Protein AF-A0A5C9CXM3-F1 (afdb_monomer)

Radius of gyration: 15.87 Å; Cα contacts (8 Å, |Δi|>4): 150; chains: 1; bounding box: 35×32×39 Å

pLDDT: mean 96.87, std 2.37, range [85.0, 98.62]

Nearest PDB structures (foldseek):
  2e54-assembly1_A-2  TM=9.171E-01  e=3.825E-07  Thermotoga maritima MSB8
  3nx3-assembly1_B  TM=9.286E-01  e=5.932E-07  Campylobacter jejuni subsp. jejuni NCTC 11168 = ATCC 700819
  2jjf-assembly1_A-2  TM=8.862E-01  e=8.248E-06  Mycobacterium tuberculosis
  2jjh-assembly1_A-2  TM=8.851E-01  e=1.643E-05  Mycobacterium tuberculosis
  1ohv-assembly1_A  TM=8.915E-01  e=2.713E-05  Sus scrofa

Mean predicted aligned error: 2.7 Å

Solvent-accessible surface a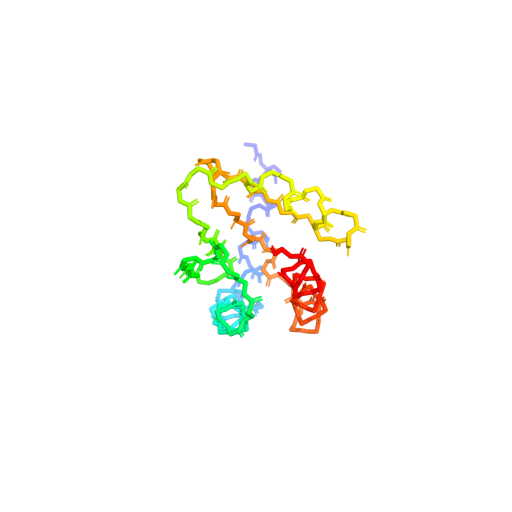rea (backbone atoms only — not comparable to full-atom values): 6127 Å² total; per-residue (Å²): 108,73,67,60,52,56,53,50,52,56,54,50,51,51,41,62,78,70,38,30,67,61,48,19,41,54,55,21,48,54,50,46,55,54,61,60,69,49,71,37,89,57,58,73,47,60,51,70,59,37,40,47,32,35,44,32,39,39,88,91,38,68,29,55,65,53,33,54,51,30,43,77,61,73,40,89,53,45,57,46,94,55,20,25,38,40,45,67,68,65,63,80,64,48,72,65,60,51,49,54,51,49,52,43,51,44,59,50,37,66,74,103

Foldseek 3Di:
DVVVVVVVVVVVVCCVVVVLQVLQQVLVVVLQVLVVPQDAVQWDHWDDGRQWIKTFGHPPAACVVLQVQLVVLVHHWDDDPRGMIIGRDDSPDDSVNSVSSSVSSSVSRVVD

Structure (mmCIF, N/CA/C/O backbone):
data_AF-A0A5C9CXM3-F1
#
_entry.id   AF-A0A5C9CXM3-F1
#
loop_
_atom_site.group_PDB
_atom_site.id
_atom_site.type_symbol
_atom_site.label_atom_id
_atom_site.label_alt_id
_atom_site.label_comp_id
_atom_site.label_asym_id
_atom_site.label_entity_id
_atom_site.label_seq_id
_atom_site.pdbx_PDB_ins_code
_atom_site.Cartn_x
_atom_site.Cartn_y
_atom_site.Cartn_z
_atom_site.occupancy
_atom_site.B_iso_or_equiv
_atom_site.auth_seq_id
_atom_site.auth_comp_id
_atom_site.auth_asym_id
_atom_site.auth_atom_id
_atom_site.pdbx_PDB_model_num
ATOM 1 N N . ASN A 1 1 ? -11.800 21.748 18.732 1.00 93.75 1 ASN A N 1
ATOM 2 C CA . ASN A 1 1 ? -13.059 21.343 18.070 1.00 93.75 1 ASN A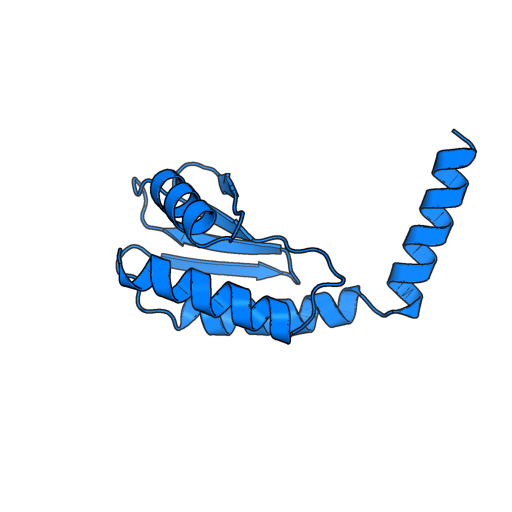 CA 1
ATOM 3 C C . ASN A 1 1 ? -13.563 20.098 18.800 1.00 93.75 1 ASN A C 1
ATOM 5 O O . ASN A 1 1 ? -12.883 19.085 18.699 1.00 93.75 1 ASN A O 1
ATOM 9 N N . PRO A 1 2 ? -14.664 20.172 19.574 1.00 97.00 2 PRO A N 1
ATOM 10 C CA . PRO A 1 2 ? -15.116 19.066 20.429 1.00 97.00 2 PRO A CA 1
ATOM 11 C C . PRO A 1 2 ? -15.508 17.802 19.647 1.00 97.00 2 PRO A C 1
ATOM 13 O O . PRO A 1 2 ? -15.214 16.702 20.103 1.00 97.00 2 PRO A O 1
ATOM 16 N N . LEU A 1 3 ? -16.075 17.943 18.444 1.00 98.31 3 LEU A N 1
ATOM 17 C CA . LEU A 1 3 ? -16.372 16.806 17.567 1.00 98.31 3 LEU A CA 1
ATOM 18 C C . LEU A 1 3 ? -15.087 16.091 17.126 1.00 98.31 3 LEU A C 1
ATOM 20 O O . LEU A 1 3 ? -15.003 14.870 17.202 1.00 98.31 3 LEU A O 1
ATOM 24 N N . ALA A 1 4 ? -14.066 16.850 16.716 1.00 98.31 4 ALA A N 1
ATOM 25 C CA . ALA A 1 4 ? -12.780 16.275 16.316 1.00 98.31 4 ALA A CA 1
ATOM 26 C C . ALA A 1 4 ? -12.097 15.52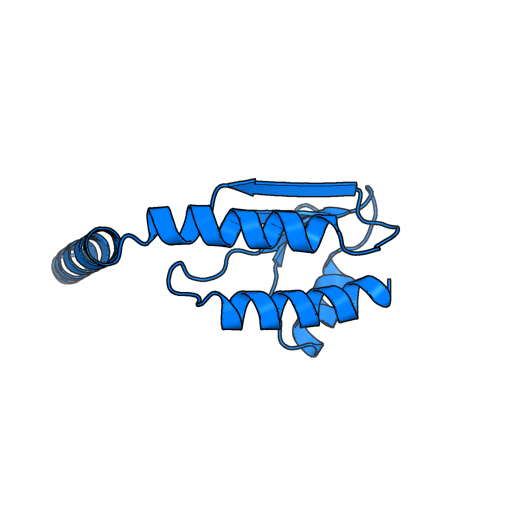2 17.470 1.00 98.31 4 ALA A C 1
ATOM 28 O O . ALA A 1 4 ? -11.484 14.486 17.236 1.00 98.31 4 ALA A O 1
ATOM 29 N N . CYS A 1 5 ? -12.235 16.011 18.708 1.00 98.38 5 CYS A N 1
ATOM 30 C CA . CYS A 1 5 ? -11.722 15.308 19.882 1.00 98.38 5 CYS A CA 1
ATOM 31 C C . CYS A 1 5 ? -12.422 13.957 20.081 1.00 98.38 5 CYS A C 1
ATOM 33 O O . CYS A 1 5 ? -11.739 12.955 20.257 1.00 98.38 5 CYS A O 1
ATOM 35 N N . ALA A 1 6 ? -13.757 13.914 20.002 1.00 98.38 6 ALA A N 1
ATOM 36 C CA . ALA A 1 6 ? -14.516 12.672 20.168 1.00 98.38 6 ALA A CA 1
ATOM 37 C C . ALA A 1 6 ? -14.180 11.636 19.078 1.00 98.38 6 ALA A C 1
ATOM 39 O O . ALA A 1 6 ? -13.953 10.469 19.382 1.00 98.38 6 ALA A O 1
ATOM 40 N N . VAL A 1 7 ? -14.067 12.075 17.818 1.00 98.44 7 VAL A N 1
ATOM 41 C CA . VAL A 1 7 ? -13.647 11.215 16.697 1.00 98.44 7 VAL A CA 1
ATOM 42 C C . VAL A 1 7 ? -12.213 10.713 16.881 1.00 98.44 7 VAL A C 1
ATOM 44 O O . VAL A 1 7 ? -11.927 9.555 16.592 1.00 98.44 7 VAL A O 1
ATOM 47 N N . GLY A 1 8 ? -11.309 11.568 17.366 1.00 98.38 8 GLY A N 1
ATOM 48 C CA . GLY A 1 8 ? -9.918 11.199 17.617 1.00 98.38 8 GLY A CA 1
ATOM 49 C C . GLY A 1 8 ? -9.776 10.107 18.677 1.00 98.38 8 GLY A C 1
ATOM 50 O O . GLY A 1 8 ? -9.003 9.178 18.470 1.00 98.38 8 GLY A O 1
ATOM 51 N N . VAL A 1 9 ? -10.547 10.189 19.767 1.00 98.38 9 VAL A N 1
ATOM 52 C CA . VAL A 1 9 ? -10.577 9.147 20.808 1.00 98.38 9 VAL A CA 1
ATOM 53 C C . VAL A 1 9 ? -11.048 7.819 20.220 1.00 98.38 9 VAL A C 1
ATOM 55 O O . VAL A 1 9 ? -10.309 6.843 20.295 1.00 98.38 9 VAL A O 1
ATOM 58 N N . ALA A 1 10 ? -12.191 7.809 19.527 1.00 98.19 10 ALA A N 1
ATOM 59 C CA . ALA A 1 10 ? -12.720 6.592 18.909 1.00 98.19 10 ALA A CA 1
ATOM 60 C C . ALA A 1 10 ? -11.747 5.971 17.885 1.00 98.19 10 ALA A C 1
ATOM 62 O O . ALA A 1 10 ? -11.609 4.755 17.798 1.00 98.19 10 ALA A O 1
ATOM 63 N N . ALA A 1 11 ? -11.031 6.795 17.112 1.00 98.06 11 ALA A N 1
ATOM 64 C CA . ALA A 1 11 ? -10.033 6.301 16.165 1.00 98.06 11 ALA A CA 1
ATOM 65 C C . ALA A 1 11 ? -8.829 5.638 16.858 1.00 98.06 11 ALA A C 1
ATOM 67 O O . ALA A 1 11 ? -8.285 4.670 16.329 1.00 98.06 11 ALA A O 1
ATOM 68 N N . ILE A 1 12 ? -8.404 6.148 18.020 1.00 98.31 12 ILE A N 1
ATOM 69 C CA . ILE A 1 12 ? -7.320 5.550 18.813 1.00 98.31 12 ILE A CA 1
ATOM 70 C C . ILE A 1 12 ? -7.777 4.231 19.441 1.00 98.31 12 ILE A C 1
ATOM 72 O O . ILE A 1 12 ? -7.038 3.255 19.355 1.00 98.31 12 ILE A O 1
ATOM 76 N N . GLU A 1 13 ? -8.996 4.173 19.982 1.00 98.44 13 GLU A N 1
ATOM 77 C CA . GLU A 1 13 ? -9.578 2.939 20.534 1.00 98.44 13 GLU A CA 1
ATOM 78 C C . GLU A 1 13 ? -9.577 1.813 19.488 1.00 98.44 13 GLU A C 1
ATOM 80 O O . GLU A 1 13 ? -9.061 0.729 19.750 1.00 98.44 13 GLU A O 1
ATOM 85 N N . VAL A 1 14 ? -10.015 2.096 18.254 1.00 98.19 14 VAL A N 1
ATOM 86 C CA . VAL A 1 14 ? -9.971 1.122 17.146 1.00 98.19 14 VAL A CA 1
ATOM 87 C C . VAL A 1 14 ? -8.541 0.664 16.829 1.00 98.19 14 VAL A C 1
ATOM 89 O O . VAL A 1 14 ? -8.311 -0.521 16.587 1.00 98.19 14 VAL A O 1
ATOM 92 N N . LEU A 1 15 ? -7.557 1.576 16.829 1.00 98.06 15 LEU A N 1
ATOM 93 C CA . LEU A 1 15 ? -6.153 1.216 16.581 1.00 98.06 15 LEU A CA 1
ATOM 94 C C . LEU A 1 15 ? -5.628 0.214 17.622 1.00 98.06 15 LEU A C 1
ATOM 96 O O . LEU A 1 15 ? -4.909 -0.717 17.244 1.00 98.06 15 LEU A O 1
ATOM 100 N N . GLU A 1 16 ? -5.975 0.414 18.896 1.00 98.19 16 GLU A N 1
ATOM 101 C CA . GLU A 1 16 ? -5.541 -0.424 20.019 1.00 98.19 16 GLU A CA 1
ATOM 102 C C . GLU A 1 16 ? -6.288 -1.764 20.069 1.00 98.19 16 GLU A C 1
ATOM 104 O O . GLU A 1 16 ? -5.650 -2.820 20.132 1.00 98.19 16 GLU A O 1
ATOM 109 N N . GLU A 1 17 ? -7.622 -1.746 19.995 1.00 98.25 17 GLU A N 1
ATOM 110 C CA . GLU A 1 17 ? -8.472 -2.939 20.097 1.00 98.25 17 GLU A CA 1
ATOM 111 C C . GLU A 1 17 ? -8.229 -3.922 18.945 1.00 98.25 17 GLU A C 1
ATOM 113 O O . GLU A 1 17 ? -8.084 -5.129 19.167 1.00 98.25 17 GLU A O 1
ATOM 118 N N . GLU A 1 18 ? -8.107 -3.412 17.715 1.00 97.94 18 GLU A N 1
ATOM 119 C CA . GLU A 1 18 ? -7.847 -4.232 16.527 1.00 97.94 18 GLU A CA 1
ATOM 120 C C . GLU A 1 18 ? -6.350 -4.517 16.294 1.00 97.94 18 GLU A C 1
ATOM 122 O O . GLU A 1 18 ? -5.996 -5.226 15.346 1.00 97.94 18 GLU A O 1
ATOM 127 N N . LYS A 1 19 ? -5.453 -4.000 17.149 1.00 97.94 19 LYS A N 1
ATOM 128 C CA . LYS A 1 19 ? -3.989 -4.199 17.071 1.00 97.94 19 LYS A CA 1
ATOM 129 C C . LYS A 1 19 ? -3.416 -3.856 15.691 1.00 97.94 19 LYS A C 1
ATOM 131 O O . LYS A 1 19 ? -2.635 -4.612 15.091 1.00 97.94 19 LYS A O 1
ATOM 136 N N . LEU A 1 20 ? -3.835 -2.711 15.152 1.00 98.25 20 LEU A N 1
ATOM 137 C CA . LEU A 1 20 ? -3.537 -2.316 13.772 1.00 98.25 20 LEU A CA 1
ATOM 138 C C . LEU A 1 20 ? -2.046 -2.028 13.537 1.00 98.25 20 LEU A C 1
ATOM 140 O O . LEU A 1 20 ? -1.553 -2.174 12.417 1.00 98.25 20 LEU A O 1
ATOM 144 N N . ASP A 1 21 ? -1.299 -1.689 14.585 1.00 97.19 21 ASP A N 1
ATOM 145 C CA . ASP A 1 21 ? 0.157 -1.548 14.569 1.00 97.19 21 ASP A CA 1
ATOM 146 C C . ASP A 1 21 ? 0.868 -2.891 14.305 1.00 97.19 21 ASP A C 1
ATOM 148 O O . ASP A 1 21 ? 1.740 -2.982 13.432 1.00 97.19 21 ASP A O 1
ATOM 152 N N . GLN A 1 22 ? 0.451 -3.956 14.995 1.00 98.06 22 GLN A N 1
ATOM 153 C CA . GLN A 1 22 ? 0.997 -5.307 14.838 1.00 98.06 22 GLN A CA 1
ATOM 154 C C . GLN A 1 22 ? 0.664 -5.861 13.452 1.00 98.06 22 GLN A C 1
ATOM 156 O O . GLN A 1 22 ? 1.542 -6.390 12.757 1.00 98.06 22 GLN A O 1
ATOM 161 N N . LYS A 1 23 ? -0.585 -5.666 13.009 1.00 98.12 23 LYS A N 1
ATOM 162 C CA . LYS A 1 23 ? -1.028 -6.011 11.654 1.00 98.12 23 LYS A CA 1
ATOM 163 C C . LYS A 1 23 ? -0.186 -5.291 10.603 1.00 98.12 23 LYS A C 1
ATOM 165 O O . LYS A 1 23 ? 0.330 -5.933 9.686 1.00 98.12 23 LYS A O 1
ATOM 170 N N . ALA A 1 24 ? 0.040 -3.988 10.765 1.00 98.44 24 ALA A N 1
ATOM 171 C CA . ALA A 1 24 ? 0.853 -3.213 9.837 1.00 98.44 24 ALA A CA 1
ATOM 172 C C . ALA A 1 24 ? 2.315 -3.683 9.787 1.00 98.44 24 ALA A C 1
ATOM 174 O O . ALA A 1 24 ? 2.928 -3.692 8.715 1.00 98.44 24 ALA A O 1
ATOM 175 N N . MET A 1 25 ? 2.886 -4.098 10.921 1.00 98.25 25 MET A N 1
ATOM 176 C CA . MET A 1 25 ? 4.232 -4.673 10.971 1.00 98.25 25 MET A CA 1
ATOM 177 C C . MET A 1 25 ? 4.327 -5.999 10.210 1.00 98.25 25 MET A C 1
ATOM 179 O O . MET A 1 25 ? 5.248 -6.160 9.403 1.00 98.25 25 MET A O 1
ATOM 183 N N . SER A 1 26 ? 3.366 -6.903 10.418 1.00 98.31 26 SER A N 1
ATOM 184 C CA . SER A 1 26 ? 3.298 -8.199 9.730 1.00 98.31 26 SER A CA 1
ATOM 185 C C . SER A 1 26 ? 3.112 -8.033 8.217 1.00 98.31 26 SER A C 1
ATOM 187 O O . SER A 1 26 ? 3.961 -8.443 7.423 1.00 98.31 26 SER A O 1
ATOM 189 N N . LEU A 1 27 ? 2.059 -7.324 7.806 1.00 98.62 27 LEU A N 1
ATOM 190 C CA . LEU A 1 27 ? 1.722 -7.111 6.396 1.00 98.62 27 LEU A CA 1
ATOM 191 C C . LEU A 1 27 ? 2.785 -6.291 5.658 1.00 98.62 27 LEU A C 1
ATOM 193 O O . LEU A 1 27 ? 3.111 -6.554 4.502 1.00 98.62 27 LEU A O 1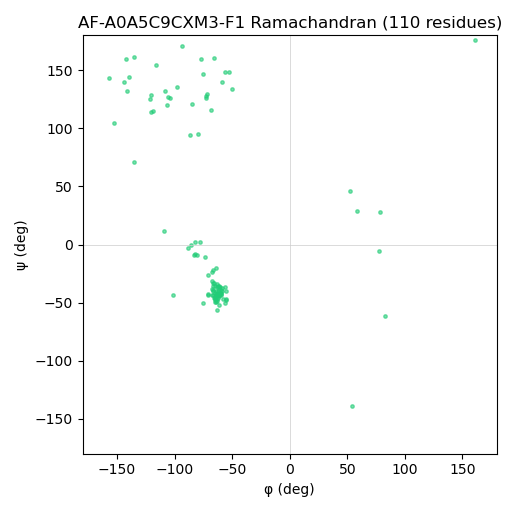
ATOM 197 N N . GLY A 1 28 ? 3.396 -5.327 6.344 1.00 98.50 28 GLY A N 1
ATOM 198 C CA . GLY A 1 28 ? 4.522 -4.572 5.819 1.00 98.50 28 GLY A CA 1
ATOM 199 C C . GLY A 1 28 ? 5.724 -5.441 5.458 1.00 98.50 28 GLY A C 1
ATOM 200 O O . GLY A 1 28 ? 6.385 -5.191 4.450 1.00 98.50 28 GLY A O 1
ATOM 201 N N . LYS A 1 29 ? 6.018 -6.460 6.274 1.00 98.50 29 LYS A N 1
ATOM 202 C CA . LYS A 1 29 ? 7.085 -7.425 5.990 1.00 98.50 29 LYS A CA 1
ATOM 203 C C . LYS A 1 29 ? 6.758 -8.236 4.733 1.00 98.50 29 LYS A C 1
ATOM 205 O O . LYS A 1 29 ? 7.592 -8.266 3.834 1.00 98.50 29 LYS A O 1
ATOM 210 N N . ILE A 1 30 ? 5.532 -8.759 4.629 1.00 98.50 30 ILE A N 1
ATOM 211 C CA . ILE A 1 30 ? 5.052 -9.493 3.444 1.00 98.50 30 ILE A CA 1
ATOM 212 C C . ILE A 1 30 ? 5.201 -8.644 2.177 1.00 98.50 30 ILE A C 1
ATOM 214 O O . ILE A 1 30 ? 5.754 -9.112 1.184 1.00 98.50 30 ILE A O 1
ATOM 218 N N . PHE A 1 31 ? 4.764 -7.379 2.217 1.00 98.62 31 PHE A N 1
ATOM 219 C CA . PHE A 1 31 ? 4.904 -6.466 1.081 1.00 98.62 31 PHE A CA 1
ATOM 220 C C . PHE A 1 31 ? 6.361 -6.334 0.637 1.00 98.62 31 PHE A C 1
ATOM 222 O O . PHE A 1 31 ? 6.661 -6.468 -0.547 1.00 98.62 31 PHE A O 1
ATOM 229 N N . ARG A 1 32 ? 7.275 -6.061 1.579 1.00 98.31 32 ARG A N 1
ATOM 230 C CA . ARG A 1 32 ? 8.688 -5.831 1.249 1.00 98.31 32 ARG A CA 1
ATOM 231 C C . ARG A 1 32 ? 9.370 -7.090 0.733 1.00 98.31 32 ARG A C 1
ATOM 233 O O . ARG A 1 32 ? 10.163 -6.980 -0.196 1.00 98.31 32 ARG A O 1
ATOM 240 N N . GLU A 1 33 ? 9.060 -8.255 1.292 1.00 98.12 33 GLU A N 1
ATOM 241 C CA . GLU A 1 33 ? 9.592 -9.539 0.823 1.00 98.12 33 GLU A CA 1
ATOM 242 C C . GLU A 1 33 ? 9.118 -9.846 -0.599 1.00 98.12 33 GLU A C 1
ATOM 244 O O . GLU A 1 33 ? 9.941 -10.096 -1.479 1.00 98.12 33 GLU A O 1
ATOM 249 N N . ALA A 1 34 ? 7.812 -9.729 -0.854 1.00 97.62 34 ALA A N 1
ATOM 250 C CA . ALA A 1 34 ? 7.242 -9.971 -2.173 1.00 97.62 34 ALA A CA 1
ATOM 251 C C . ALA A 1 34 ? 7.763 -8.976 -3.220 1.00 97.62 34 ALA A C 1
ATOM 253 O O . ALA A 1 34 ? 8.218 -9.390 -4.280 1.00 97.62 34 ALA A O 1
ATOM 254 N N . ALA A 1 35 ? 7.750 -7.673 -2.919 1.00 97.12 35 ALA A N 1
ATOM 255 C CA . ALA A 1 35 ? 8.205 -6.643 -3.852 1.00 97.12 35 ALA A CA 1
ATOM 256 C C . ALA A 1 35 ? 9.710 -6.736 -4.152 1.00 97.12 35 ALA A C 1
ATOM 258 O O . ALA A 1 35 ? 10.121 -6.451 -5.272 1.00 97.12 35 ALA A O 1
ATOM 259 N N . SER A 1 36 ? 10.533 -7.156 -3.182 1.00 96.44 36 SER A N 1
ATOM 260 C CA . SER A 1 36 ? 11.977 -7.353 -3.404 1.00 96.44 36 SER A CA 1
ATOM 261 C C . SER A 1 36 ? 12.281 -8.562 -4.289 1.00 96.44 36 SER A C 1
ATOM 263 O O . SER A 1 36 ? 13.323 -8.590 -4.934 1.00 96.44 36 SER A O 1
ATOM 265 N N . ALA A 1 37 ? 11.393 -9.559 -4.311 1.00 95.75 37 ALA A N 1
ATOM 266 C CA . ALA A 1 37 ? 11.538 -10.757 -5.132 1.00 95.75 37 ALA A CA 1
ATOM 267 C C . ALA A 1 37 ? 11.060 -10.565 -6.585 1.00 95.75 37 ALA A C 1
ATOM 269 O O . ALA A 1 37 ? 11.278 -11.446 -7.416 1.00 95.75 37 ALA A O 1
ATOM 270 N N . MET A 1 38 ? 10.406 -9.441 -6.908 1.00 93.81 38 MET A N 1
ATOM 271 C CA . MET A 1 38 ? 9.906 -9.173 -8.259 1.00 93.81 38 MET A CA 1
ATOM 272 C C . MET A 1 38 ? 11.064 -8.844 -9.214 1.00 93.81 38 MET A C 1
ATOM 274 O O . MET A 1 38 ? 11.847 -7.931 -8.932 1.00 93.81 38 MET A O 1
ATOM 278 N N . PRO A 1 39 ? 11.172 -9.521 -10.371 1.00 88.06 39 PRO A N 1
ATOM 279 C CA . PRO A 1 39 ? 12.154 -9.161 -11.379 1.00 88.06 39 PRO A CA 1
ATOM 280 C C . PRO A 1 39 ? 11.774 -7.810 -11.993 1.00 88.06 39 PRO A C 1
ATOM 282 O O . PRO A 1 39 ? 10.731 -7.668 -12.624 1.00 88.06 39 PRO A O 1
ATOM 285 N N . CYS A 1 40 ? 12.621 -6.804 -11.786 1.00 91.81 40 CYS A N 1
ATOM 286 C CA . CYS A 1 40 ? 12.442 -5.463 -12.332 1.00 91.81 40 CYS A CA 1
ATOM 287 C C . CYS A 1 40 ? 13.820 -4.816 -12.502 1.00 91.81 40 CYS A C 1
ATOM 289 O O . CYS A 1 40 ? 14.464 -4.422 -11.530 1.00 91.81 40 CYS A O 1
ATOM 291 N N . ARG A 1 41 ? 14.312 -4.725 -13.743 1.00 91.12 41 ARG A N 1
ATOM 292 C CA . ARG A 1 41 ? 15.677 -4.248 -14.039 1.00 91.12 41 ARG A CA 1
ATOM 293 C C . ARG A 1 41 ? 16.006 -2.844 -13.489 1.00 91.12 41 ARG A C 1
ATOM 295 O O . ARG A 1 41 ? 17.169 -2.627 -13.123 1.00 91.12 41 ARG A O 1
ATOM 302 N N . PRO A 1 42 ? 15.078 -1.866 -13.465 1.00 94.00 42 PRO A N 1
ATOM 303 C CA . PRO A 1 42 ? 15.355 -0.558 -12.879 1.00 94.00 42 PRO A CA 1
ATOM 304 C C . PRO A 1 42 ? 15.199 -0.511 -11.351 1.00 94.00 42 PRO A C 1
ATOM 306 O O . PRO A 1 42 ? 15.559 0.510 -10.773 1.00 94.00 42 PRO A O 1
ATOM 309 N N . LEU A 1 43 ? 14.687 -1.554 -10.688 1.00 95.56 43 LEU A N 1
ATOM 310 C CA . LEU A 1 43 ? 14.517 -1.585 -9.232 1.00 95.56 43 LEU A CA 1
ATOM 311 C C . LEU A 1 43 ? 15.878 -1.744 -8.539 1.00 95.56 43 LEU A C 1
ATOM 313 O O . LEU A 1 43 ? 16.630 -2.673 -8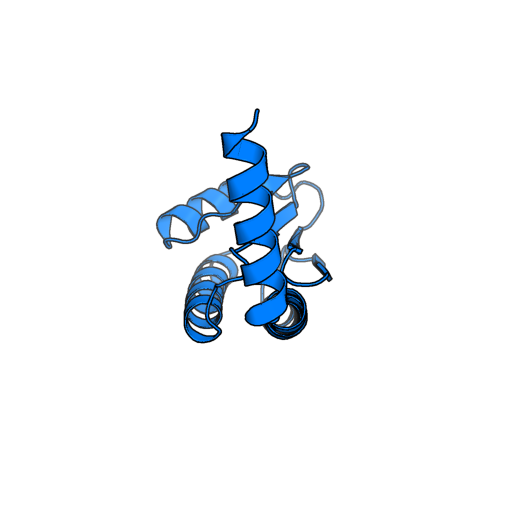.819 1.00 95.56 43 LEU A O 1
ATOM 317 N N . CYS A 1 44 ? 16.186 -0.839 -7.612 1.00 96.06 44 CYS A N 1
ATOM 318 C CA . CYS A 1 44 ? 17.417 -0.865 -6.820 1.00 96.06 44 CYS A CA 1
ATOM 319 C C . CYS A 1 44 ? 17.189 -1.414 -5.413 1.00 96.06 44 CYS A C 1
ATOM 321 O O . CYS A 1 44 ? 18.014 -2.158 -4.890 1.00 96.06 44 CYS A O 1
ATOM 323 N N . GLN A 1 45 ? 16.101 -0.993 -4.765 1.00 96.38 45 GLN A N 1
ATOM 324 C CA . GLN A 1 45 ? 15.861 -1.303 -3.360 1.00 96.38 45 GLN A CA 1
ATOM 325 C C . GLN A 1 45 ? 14.374 -1.223 -3.024 1.00 96.38 45 GLN A C 1
ATOM 327 O O . GLN A 1 45 ? 13.676 -0.307 -3.457 1.00 96.38 45 GLN A O 1
ATOM 332 N N . VAL A 1 46 ? 13.914 -2.117 -2.151 1.00 98.12 46 VAL A N 1
ATOM 333 C CA . VAL A 1 46 ? 12.651 -1.958 -1.425 1.00 98.12 46 VAL A CA 1
ATOM 334 C C . VAL A 1 46 ? 12.960 -1.656 0.038 1.00 98.12 46 VAL A C 1
ATOM 336 O O . VAL A 1 46 ? 13.793 -2.313 0.661 1.00 98.12 46 VAL A O 1
ATOM 339 N N . ARG A 1 47 ? 12.312 -0.636 0.603 1.00 97.81 47 ARG A N 1
ATOM 340 C CA . ARG A 1 47 ? 12.518 -0.207 1.996 1.00 97.81 47 ARG A CA 1
ATOM 341 C C . ARG A 1 47 ? 11.213 0.233 2.642 1.00 97.81 47 ARG A C 1
ATOM 343 O O . ARG A 1 47 ? 10.262 0.584 1.953 1.00 97.81 47 ARG A O 1
ATOM 350 N N . GLY A 1 48 ? 11.166 0.249 3.968 1.00 97.50 48 GLY A N 1
ATOM 351 C CA . GLY A 1 48 ? 9.979 0.690 4.697 1.00 97.50 48 GLY A CA 1
ATOM 352 C C . GLY A 1 48 ? 9.947 0.214 6.141 1.00 97.50 48 GLY A C 1
ATOM 353 O O . GLY A 1 48 ? 10.811 -0.547 6.574 1.00 97.50 48 GLY 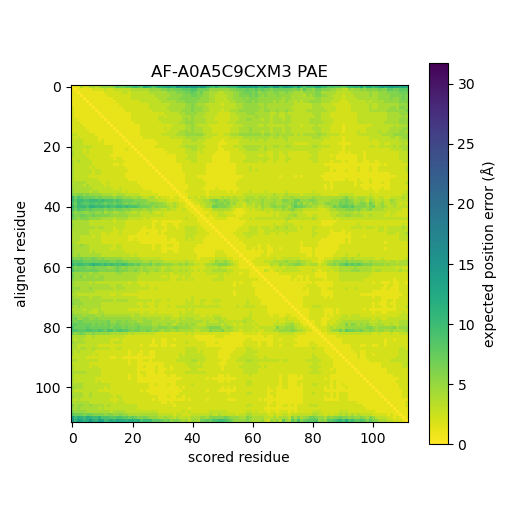A O 1
ATOM 354 N N . LYS A 1 49 ? 8.923 0.657 6.871 1.00 97.75 49 LYS A N 1
ATOM 355 C CA . LYS A 1 49 ? 8.605 0.209 8.232 1.00 97.75 49 LYS A CA 1
ATOM 356 C C . LYS A 1 49 ? 7.088 0.114 8.368 1.00 97.75 49 LYS A C 1
ATOM 358 O O . LYS A 1 49 ? 6.378 1.036 7.974 1.00 97.75 49 LYS A O 1
ATOM 363 N N . GLY A 1 50 ? 6.593 -1.003 8.903 1.00 98.12 50 GLY A N 1
ATOM 364 C CA . GLY A 1 50 ? 5.159 -1.301 8.871 1.00 98.12 50 GLY A CA 1
ATOM 365 C C . GLY A 1 50 ? 4.615 -1.245 7.440 1.00 98.12 50 GLY A C 1
ATOM 366 O O . GLY A 1 50 ? 5.306 -1.660 6.505 1.00 98.12 50 GLY A O 1
ATOM 367 N N . LEU A 1 51 ? 3.424 -0.675 7.263 1.00 98.31 51 LEU A N 1
ATOM 368 C 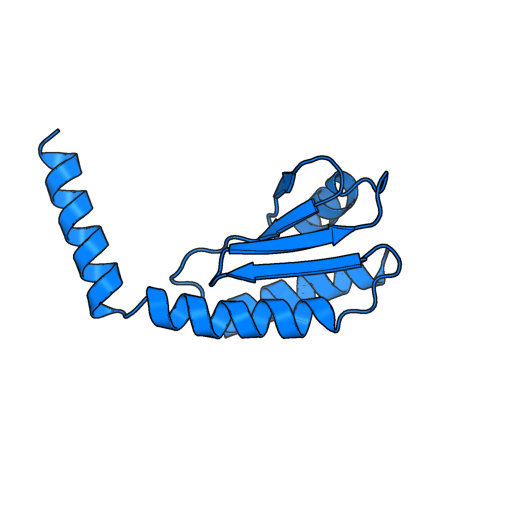CA . LEU A 1 51 ? 2.798 -0.473 5.952 1.00 98.31 51 LEU A CA 1
ATOM 369 C C . LEU A 1 51 ? 3.285 0.776 5.201 1.00 98.31 51 LEU A C 1
ATOM 371 O O . LEU A 1 51 ? 2.828 1.018 4.090 1.00 98.31 51 LEU A O 1
ATOM 375 N N . LEU A 1 52 ? 4.237 1.542 5.741 1.00 98.12 52 LEU A N 1
ATOM 376 C CA . LEU A 1 52 ? 4.876 2.629 5.002 1.00 98.12 52 LEU A CA 1
ATOM 377 C C . LEU A 1 52 ? 6.060 2.077 4.201 1.00 98.12 52 LEU A C 1
ATOM 379 O O . LEU A 1 52 ? 7.175 1.951 4.717 1.00 98.12 52 LEU A O 1
ATOM 383 N N . ASN A 1 53 ? 5.804 1.742 2.939 1.00 98.44 53 ASN A N 1
ATOM 384 C CA . ASN A 1 53 ? 6.757 1.083 2.053 1.00 98.44 53 ASN A CA 1
ATOM 385 C C . ASN A 1 53 ? 7.137 1.959 0.861 1.00 98.44 53 ASN A C 1
ATOM 387 O O . ASN A 1 53 ? 6.382 2.831 0.430 1.00 98.44 53 ASN A O 1
ATOM 391 N N . ALA A 1 54 ? 8.321 1.713 0.313 1.00 98.19 54 ALA A N 1
ATOM 392 C CA . ALA A 1 54 ? 8.809 2.376 -0.879 1.00 98.19 54 ALA A CA 1
ATOM 393 C C . ALA A 1 54 ? 9.630 1.428 -1.756 1.00 98.19 54 ALA A C 1
ATOM 395 O O . ALA A 1 54 ? 10.462 0.670 -1.253 1.00 98.19 54 ALA A O 1
ATOM 396 N N . VAL A 1 55 ? 9.424 1.540 -3.065 1.00 98.00 55 VAL A N 1
ATOM 397 C CA . VAL A 1 55 ? 10.270 0.947 -4.103 1.00 98.00 55 VAL A CA 1
ATOM 398 C C . VAL A 1 55 ? 11.119 2.065 -4.699 1.00 98.00 55 VAL A C 1
ATOM 400 O O . VAL A 1 55 ? 10.594 3.105 -5.097 1.00 98.00 55 VAL A O 1
ATOM 403 N N . VAL A 1 56 ? 12.432 1.868 -4.709 1.00 97.81 56 VAL A N 1
ATOM 404 C CA . VAL A 1 56 ? 13.427 2.814 -5.216 1.00 97.81 56 VAL A CA 1
ATOM 405 C C . VAL A 1 56 ? 13.955 2.277 -6.535 1.00 97.81 56 VAL A C 1
ATOM 407 O O . VAL A 1 56 ? 14.523 1.185 -6.576 1.00 97.81 56 VAL A O 1
ATOM 410 N N . PHE A 1 57 ? 13.785 3.054 -7.597 1.00 97.06 57 PHE A N 1
ATOM 411 C CA . PHE A 1 57 ? 14.347 2.770 -8.909 1.00 97.06 57 PHE A CA 1
ATOM 412 C C . PHE A 1 57 ? 15.699 3.471 -9.091 1.00 97.06 57 PHE A C 1
ATOM 414 O O . PHE A 1 57 ? 16.103 4.300 -8.271 1.00 97.06 57 PHE A O 1
ATOM 421 N N . LYS A 1 58 ? 16.409 3.150 -10.173 1.00 96.31 58 LYS A N 1
ATOM 422 C CA . LYS A 1 58 ? 17.653 3.831 -10.563 1.00 96.31 58 LYS A CA 1
ATOM 423 C C . LYS A 1 58 ? 17.462 5.343 -10.642 1.00 96.31 58 LYS A C 1
ATOM 425 O O . LYS A 1 58 ? 16.384 5.837 -10.961 1.00 96.31 58 LYS A O 1
ATOM 430 N N . GLU A 1 59 ? 18.519 6.083 -10.337 1.00 93.81 59 GLU A N 1
ATOM 431 C CA . GLU A 1 59 ? 18.515 7.534 -10.499 1.00 93.81 59 GLU A CA 1
ATOM 432 C C . GLU A 1 59 ? 18.226 7.907 -11.963 1.00 93.81 59 GLU A C 1
ATOM 434 O O . GLU A 1 59 ? 18.667 7.221 -12.886 1.00 93.81 59 GLU A O 1
ATOM 439 N N . GLY A 1 60 ? 17.415 8.946 -12.171 1.00 91.00 60 GLY A N 1
ATOM 440 C CA . GLY A 1 60 ? 16.938 9.349 -13.499 1.00 91.00 60 GLY A CA 1
ATOM 441 C C . GLY A 1 60 ? 15.806 8.490 -14.080 1.00 91.00 60 GLY A C 1
ATOM 442 O O . GLY A 1 60 ? 15.263 8.849 -15.120 1.00 91.00 60 GLY A O 1
ATOM 443 N N . PHE A 1 61 ? 15.409 7.391 -13.426 1.00 95.44 61 PHE A N 1
ATOM 444 C CA . PHE A 1 61 ? 14.238 6.618 -13.839 1.00 95.44 61 PHE A CA 1
ATOM 445 C C . PHE A 1 61 ? 12.944 7.381 -13.529 1.00 95.44 61 PHE A C 1
ATOM 447 O O . PHE A 1 61 ? 12.732 7.819 -12.394 1.00 95.44 61 PHE A O 1
ATOM 454 N N . ASP A 1 62 ? 12.062 7.504 -14.522 1.00 94.38 62 ASP A N 1
ATOM 455 C CA . ASP A 1 62 ? 10.765 8.152 -14.345 1.00 94.38 62 ASP A CA 1
ATOM 456 C C . ASP A 1 62 ? 9.754 7.203 -13.688 1.00 94.38 62 ASP A C 1
ATOM 458 O O . ASP A 1 62 ? 9.070 6.413 -14.342 1.00 94.38 62 ASP A O 1
ATOM 462 N N . ALA A 1 63 ? 9.629 7.300 -12.364 1.00 96.38 63 ALA A N 1
ATOM 463 C CA . ALA A 1 63 ? 8.654 6.504 -11.632 1.00 96.38 63 ALA A CA 1
ATOM 464 C C . ALA A 1 63 ? 7.206 6.993 -11.827 1.00 96.38 63 ALA A C 1
ATOM 466 O O . ALA A 1 63 ? 6.276 6.286 -11.432 1.00 96.38 63 ALA A O 1
ATOM 467 N N . TYR A 1 64 ? 6.976 8.170 -12.426 1.00 96.38 64 TYR A N 1
ATOM 468 C CA . TYR A 1 64 ? 5.619 8.642 -12.705 1.00 96.38 64 TYR A CA 1
ATOM 469 C C . TYR A 1 64 ? 4.929 7.781 -13.762 1.00 96.38 64 TYR A C 1
ATOM 471 O O . TYR A 1 64 ? 3.785 7.378 -13.549 1.00 96.38 64 TYR A O 1
ATOM 479 N N . ALA A 1 65 ? 5.628 7.427 -14.845 1.00 95.44 65 ALA A N 1
ATOM 480 C CA . ALA A 1 65 ? 5.108 6.515 -15.864 1.00 95.44 65 ALA A CA 1
ATOM 481 C C . ALA A 1 65 ? 4.663 5.171 -15.257 1.00 95.44 65 ALA A C 1
ATOM 483 O O . ALA A 1 65 ? 3.588 4.660 -15.576 1.00 95.44 65 ALA A O 1
ATOM 484 N N . VAL A 1 66 ? 5.431 4.646 -14.297 1.00 96.62 66 VAL A N 1
ATOM 485 C CA . VAL A 1 66 ? 5.061 3.435 -13.552 1.00 96.62 66 VAL A CA 1
ATOM 486 C C . VAL A 1 66 ? 3.810 3.656 -12.700 1.00 96.62 66 VAL A C 1
ATOM 488 O O . VAL A 1 66 ? 2.931 2.801 -12.691 1.00 96.62 66 VAL A O 1
ATOM 491 N N . CYS A 1 67 ? 3.671 4.797 -12.016 1.00 97.38 67 CYS A N 1
ATOM 492 C CA . CYS A 1 67 ? 2.446 5.130 -11.278 1.00 97.38 67 CYS A CA 1
ATOM 493 C C . CYS A 1 67 ? 1.209 5.217 -12.186 1.00 97.38 67 CYS A C 1
ATOM 495 O O . CYS A 1 67 ? 0.127 4.808 -11.768 1.00 97.38 67 CYS A O 1
ATOM 497 N N . VAL A 1 68 ? 1.349 5.724 -13.416 1.00 97.69 68 VAL A N 1
ATOM 498 C CA . VAL A 1 68 ? 0.251 5.751 -14.397 1.00 97.69 68 VAL A CA 1
ATOM 499 C C . VAL A 1 68 ? -0.145 4.327 -14.796 1.00 97.69 68 VAL A C 1
ATOM 501 O O . VAL A 1 68 ? -1.328 3.996 -14.728 1.00 97.69 68 VAL A O 1
ATOM 504 N N . ALA A 1 69 ? 0.829 3.462 -15.095 1.00 97.38 69 ALA A N 1
ATOM 505 C CA . ALA A 1 69 ? 0.573 2.052 -15.397 1.00 97.38 69 ALA A CA 1
ATOM 506 C C . ALA A 1 69 ? -0.050 1.296 -14.206 1.00 97.38 69 ALA A C 1
ATOM 508 O O . ALA A 1 69 ? -0.985 0.518 -14.381 1.00 97.38 69 ALA A O 1
ATOM 509 N N . LEU A 1 70 ? 0.409 1.564 -12.978 1.00 98.06 70 LEU A N 1
ATOM 510 C CA . LEU A 1 70 ? -0.194 1.027 -11.754 1.00 98.06 70 LEU A CA 1
ATOM 511 C C . LEU A 1 70 ? -1.648 1.485 -11.602 1.00 98.06 70 LEU A C 1
ATOM 513 O O . LEU A 1 70 ? -2.508 0.659 -11.301 1.00 98.06 70 LEU A O 1
ATOM 517 N N . LYS A 1 71 ? -1.944 2.766 -11.860 1.00 98.00 71 LYS A N 1
ATOM 518 C CA . LYS A 1 71 ? -3.309 3.310 -11.829 1.00 98.00 71 LYS A CA 1
ATOM 519 C C . LYS A 1 71 ? -4.210 2.581 -12.832 1.00 98.00 71 LYS A C 1
ATOM 521 O O . LYS A 1 71 ? -5.320 2.212 -12.461 1.00 98.00 71 LYS A O 1
ATOM 526 N N . ASP A 1 72 ? -3.732 2.321 -14.049 1.00 97.88 72 ASP A N 1
ATOM 527 C CA . ASP A 1 72 ? -4.485 1.565 -15.065 1.00 97.88 72 ASP A CA 1
ATOM 528 C C . ASP A 1 72 ? -4.665 0.081 -14.677 1.00 97.88 72 ASP A C 1
ATOM 530 O O . ASP A 1 72 ? -5.710 -0.507 -14.946 1.00 97.88 72 ASP A O 1
ATOM 534 N N . ALA A 1 73 ? -3.710 -0.501 -13.944 1.00 97.56 73 ALA A N 1
ATOM 535 C CA . ALA A 1 73 ? -3.832 -1.818 -13.307 1.00 97.56 73 ALA A CA 1
ATOM 536 C C . ALA A 1 73 ? -4.669 -1.806 -12.005 1.00 97.56 73 ALA A C 1
ATOM 538 O O . ALA A 1 73 ? -4.816 -2.834 -11.337 1.00 97.56 73 ALA A O 1
ATOM 539 N N . GLY A 1 74 ? -5.227 -0.656 -11.613 1.00 97.44 74 GLY A N 1
ATOM 540 C CA . GLY A 1 74 ? -6.084 -0.506 -10.438 1.00 97.44 74 GLY A CA 1
ATOM 541 C C . GLY A 1 74 ? -5.338 -0.450 -9.101 1.00 97.44 74 GLY A C 1
ATOM 542 O O . GLY A 1 74 ? -5.896 -0.857 -8.085 1.00 97.44 74 GLY A O 1
ATOM 543 N N . VAL A 1 75 ? -4.089 0.021 -9.087 1.00 98.06 75 VAL A N 1
ATOM 544 C CA . VAL A 1 75 ? -3.293 0.299 -7.882 1.00 98.06 75 VAL A CA 1
ATOM 545 C C . VAL A 1 75 ? -2.896 1.772 -7.875 1.00 98.06 75 VAL A C 1
ATOM 547 O O . VAL A 1 75 ? -2.109 2.229 -8.699 1.00 98.06 75 VAL A O 1
ATOM 550 N N . LEU A 1 76 ? -3.411 2.533 -6.911 1.00 97.44 76 LEU A N 1
ATOM 551 C CA . LEU A 1 76 ? -3.001 3.923 -6.726 1.00 97.44 76 LEU A CA 1
ATOM 552 C C . LEU A 1 76 ? -1.733 3.983 -5.875 1.00 97.44 76 LEU A C 1
ATOM 554 O O . LEU A 1 76 ? -1.714 3.548 -4.724 1.00 97.44 76 LEU A O 1
ATOM 558 N N . ALA A 1 77 ? -0.680 4.556 -6.443 1.00 96.88 77 ALA A N 1
ATOM 559 C CA . ALA A 1 77 ? 0.585 4.793 -5.767 1.00 96.88 77 ALA A CA 1
ATOM 560 C C . ALA A 1 77 ? 1.085 6.206 -6.074 1.00 96.88 77 ALA A C 1
ATOM 562 O O . ALA A 1 77 ? 0.635 6.851 -7.023 1.00 96.88 77 ALA A O 1
ATOM 563 N N . LYS A 1 78 ? 2.010 6.704 -5.250 1.00 94.50 78 LYS A N 1
ATOM 564 C CA . LYS A 1 78 ? 2.556 8.054 -5.409 1.00 94.50 78 LYS A CA 1
ATOM 565 C C . LYS A 1 78 ? 4.060 8.006 -5.588 1.00 94.50 78 LYS A C 1
ATOM 567 O O . LYS A 1 78 ? 4.775 7.501 -4.722 1.00 94.50 78 LYS A O 1
ATOM 572 N N . GLN A 1 79 ? 4.535 8.611 -6.669 1.00 95.50 79 GLN A N 1
ATOM 573 C CA . GLN A 1 79 ? 5.949 8.876 -6.857 1.00 95.50 79 GLN A CA 1
ATOM 574 C C . GLN A 1 79 ? 6.401 10.052 -5.986 1.00 95.50 79 GLN A C 1
ATOM 576 O O . GLN A 1 79 ? 5.668 11.014 -5.745 1.00 95.50 79 GLN A O 1
ATOM 581 N N . THR A 1 80 ? 7.639 9.988 -5.522 1.00 93.69 80 THR A N 1
ATOM 582 C CA . THR A 1 80 ? 8.322 11.048 -4.786 1.00 93.69 80 THR A CA 1
ATOM 583 C C . THR A 1 80 ? 9.763 11.122 -5.253 1.00 93.69 80 THR A C 1
ATOM 585 O O . THR A 1 80 ? 10.365 10.091 -5.530 1.00 93.69 80 THR A O 1
ATOM 588 N N . HIS A 1 81 ? 10.313 12.334 -5.320 1.00 92.00 81 HIS A N 1
ATOM 589 C CA . HIS A 1 81 ? 11.731 12.558 -5.639 1.00 92.00 81 HIS A CA 1
ATOM 590 C C . HIS A 1 81 ? 12.136 11.962 -7.008 1.00 92.00 81 HIS A C 1
ATOM 592 O O . HIS A 1 81 ? 13.276 11.568 -7.203 1.00 92.00 81 HIS A O 1
ATOM 598 N N . GLY A 1 82 ? 11.187 11.877 -7.951 1.00 93.69 82 GLY A N 1
ATOM 599 C CA . GLY A 1 82 ? 11.395 11.357 -9.307 1.00 93.69 82 GLY A CA 1
ATOM 600 C C . GLY A 1 82 ? 11.339 9.832 -9.403 1.00 93.69 82 GLY A C 1
ATOM 601 O O . GLY A 1 82 ? 10.450 9.304 -10.061 1.00 93.69 82 GLY A O 1
ATOM 602 N N . ASN A 1 83 ? 12.235 9.128 -8.710 1.00 96.88 83 ASN A N 1
ATOM 603 C CA . ASN A 1 83 ? 12.508 7.697 -8.912 1.00 96.88 83 ASN A CA 1
ATOM 604 C C . ASN A 1 83 ? 12.023 6.771 -7.778 1.00 96.88 83 ASN A C 1
ATOM 606 O O . ASN A 1 83 ? 12.426 5.610 -7.713 1.00 96.88 83 ASN A O 1
ATOM 610 N N . ILE A 1 84 ? 11.202 7.256 -6.843 1.00 97.88 84 ILE A N 1
ATOM 611 C CA . ILE A 1 84 ? 10.733 6.464 -5.693 1.00 97.88 84 ILE A CA 1
ATOM 612 C C . ILE A 1 84 ? 9.214 6.381 -5.718 1.00 97.88 84 ILE A C 1
ATOM 614 O O . ILE A 1 84 ? 8.564 7.420 -5.728 1.00 97.88 84 ILE A O 1
ATOM 618 N N . ILE A 1 85 ? 8.639 5.184 -5.614 1.00 98.06 85 ILE A N 1
ATOM 619 C CA . ILE A 1 85 ? 7.189 4.993 -5.448 1.00 98.06 85 ILE A CA 1
ATOM 620 C C . ILE A 1 85 ? 6.897 4.591 -4.009 1.00 98.06 85 ILE A C 1
ATOM 622 O O . ILE A 1 85 ? 7.485 3.637 -3.502 1.00 98.06 85 ILE A O 1
ATOM 626 N N . ARG A 1 86 ? 5.984 5.309 -3.347 1.00 98.19 86 ARG A N 1
ATOM 627 C CA . ARG A 1 86 ? 5.508 4.990 -1.996 1.00 98.19 86 ARG A CA 1
ATOM 628 C C . ARG A 1 86 ? 4.190 4.230 -2.054 1.00 98.19 86 ARG A C 1
ATOM 630 O O . ARG A 1 86 ? 3.259 4.645 -2.744 1.00 98.19 86 ARG A O 1
ATOM 637 N N . PHE A 1 87 ? 4.115 3.181 -1.248 1.00 98.12 87 PHE A N 1
ATOM 638 C CA . PHE A 1 87 ? 2.924 2.383 -0.999 1.00 98.12 87 PHE A CA 1
ATOM 639 C C . PHE A 1 87 ? 2.596 2.486 0.488 1.00 98.12 87 PHE A C 1
ATOM 641 O O . PHE A 1 87 ? 3.385 2.062 1.332 1.00 98.12 87 PHE A O 1
ATOM 648 N N . ALA A 1 88 ? 1.455 3.098 0.793 1.00 97.31 88 ALA A N 1
ATOM 649 C CA . ALA A 1 88 ? 0.971 3.324 2.151 1.00 97.31 88 ALA A CA 1
ATOM 650 C C . ALA A 1 88 ? -0.525 2.974 2.218 1.00 97.31 88 ALA A C 1
ATOM 652 O O . ALA A 1 88 ? -1.360 3.880 2.240 1.00 97.31 88 ALA A O 1
ATOM 653 N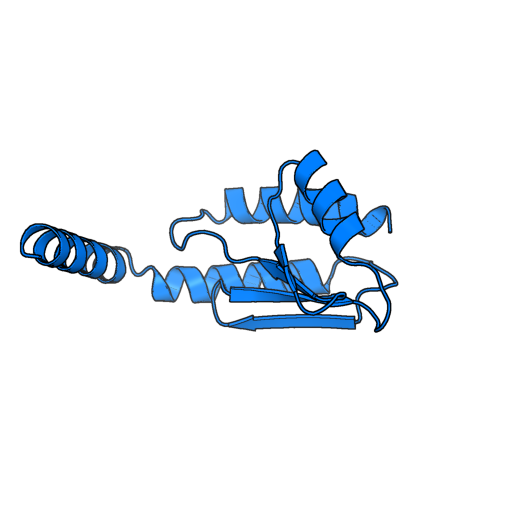 N . PRO A 1 89 ? -0.881 1.676 2.146 1.00 97.44 89 PRO A N 1
ATOM 654 C CA . PRO A 1 89 ? -2.271 1.256 2.257 1.00 97.44 89 PRO A CA 1
ATOM 655 C C . PRO A 1 89 ? -2.832 1.552 3.663 1.00 97.44 89 PRO A C 1
ATOM 657 O O . PRO A 1 89 ? -2.057 1.708 4.614 1.00 97.44 89 PRO A O 1
ATOM 660 N N . PRO A 1 90 ? -4.168 1.601 3.819 1.00 97.44 90 PRO A N 1
ATOM 661 C CA . PRO A 1 90 ? -4.809 1.706 5.128 1.00 97.44 90 PRO A CA 1
ATOM 662 C C . PRO A 1 90 ? -4.380 0.569 6.061 1.00 97.44 90 PRO A C 1
ATOM 664 O O . PRO A 1 90 ? -4.174 -0.557 5.613 1.00 97.44 90 PRO A O 1
ATOM 667 N N . LEU A 1 91 ? -4.316 0.829 7.370 1.00 97.94 91 LEU A N 1
ATOM 668 C CA . LEU A 1 91 ? -3.909 -0.187 8.356 1.00 97.94 91 LEU A CA 1
ATOM 669 C C . LEU A 1 91 ? -4.887 -1.371 8.443 1.00 97.94 91 LEU A C 1
ATOM 671 O O . LEU A 1 91 ? -4.521 -2.465 8.869 1.00 97.94 91 LEU A O 1
ATOM 675 N N . VAL A 1 92 ? -6.120 -1.157 7.988 1.00 97.56 92 VAL A N 1
ATOM 676 C CA . VAL A 1 92 ? -7.181 -2.165 7.938 1.00 97.56 92 VAL A CA 1
ATOM 677 C C . VAL A 1 92 ? -7.077 -3.114 6.738 1.00 97.56 92 VAL A C 1
ATOM 679 O O . VAL A 1 92 ? -7.781 -4.121 6.747 1.00 97.56 92 VAL A O 1
ATOM 682 N N . ILE A 1 93 ? -6.184 -2.870 5.762 1.00 98.38 93 ILE A N 1
ATOM 683 C CA . ILE A 1 93 ? -6.019 -3.734 4.575 1.00 98.38 93 ILE A CA 1
ATOM 684 C C . ILE A 1 93 ? -5.860 -5.206 4.978 1.00 98.38 93 ILE A C 1
ATOM 686 O O . ILE A 1 93 ? -5.123 -5.534 5.910 1.00 98.38 93 ILE A O 1
ATOM 690 N N . SER A 1 94 ? -6.577 -6.104 4.316 1.00 98.25 94 SER A N 1
ATOM 691 C CA . SER A 1 94 ? -6.435 -7.544 4.527 1.00 98.25 94 SER A CA 1
ATOM 692 C C . SER A 1 94 ? -5.181 -8.091 3.839 1.00 98.25 94 SER A C 1
ATOM 694 O O . SER A 1 94 ? -4.628 -7.488 2.916 1.00 98.25 94 SER A O 1
ATOM 696 N N . GLU A 1 95 ? -4.711 -9.261 4.274 1.00 98.12 95 GLU A N 1
ATOM 697 C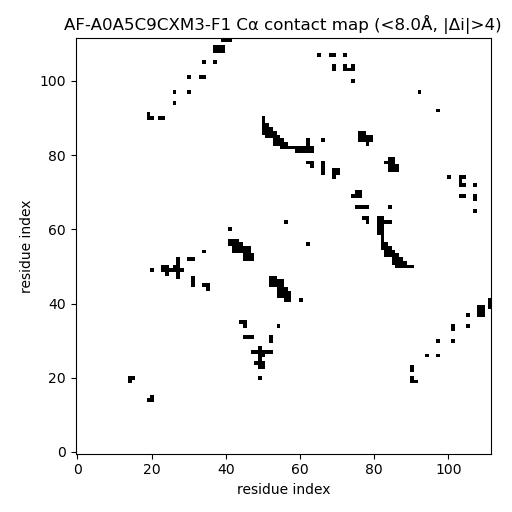 CA . GLU A 1 95 ? -3.602 -9.931 3.588 1.00 98.12 95 GLU A CA 1
ATOM 698 C C . GLU A 1 95 ? -3.970 -10.304 2.143 1.00 98.12 95 GLU A C 1
ATOM 700 O O . GLU A 1 95 ? -3.128 -10.206 1.253 1.00 98.12 95 GLU A O 1
ATOM 705 N N . ASP A 1 96 ? -5.226 -10.680 1.897 1.00 98.44 96 ASP A N 1
ATOM 706 C CA . ASP A 1 96 ? -5.711 -11.019 0.560 1.00 98.44 96 ASP A CA 1
ATOM 707 C C . ASP A 1 96 ? -5.683 -9.801 -0.376 1.00 98.44 96 ASP A C 1
ATOM 709 O O . ASP A 1 96 ? -5.056 -9.854 -1.432 1.00 98.44 96 ASP A O 1
ATOM 713 N N . GLU A 1 97 ? -6.230 -8.658 0.050 1.00 98.50 97 GLU A N 1
ATOM 714 C CA . GLU A 1 97 ? -6.154 -7.402 -0.714 1.00 98.50 97 GLU A CA 1
ATOM 715 C C . GLU A 1 97 ? -4.703 -6.979 -0.971 1.00 98.50 97 GLU A C 1
ATOM 717 O O . GLU A 1 97 ? -4.364 -6.537 -2.072 1.00 98.50 97 GLU A O 1
ATOM 722 N N . LEU A 1 98 ? -3.819 -7.149 0.020 1.00 98.62 98 LEU A N 1
ATOM 723 C CA . LEU A 1 98 ? -2.394 -6.875 -0.143 1.00 98.62 98 LEU A CA 1
ATOM 724 C C . LEU A 1 98 ? -1.772 -7.778 -1.216 1.00 98.62 98 LEU A C 1
ATOM 726 O O . LEU A 1 98 ? -1.011 -7.297 -2.056 1.00 98.62 98 LEU A O 1
ATOM 730 N N . ARG A 1 99 ? -2.090 -9.076 -1.212 1.00 98.31 99 ARG A N 1
ATOM 731 C CA . ARG A 1 99 ? -1.598 -10.045 -2.203 1.00 98.31 99 ARG A CA 1
ATOM 732 C C . ARG A 1 99 ? -2.153 -9.762 -3.597 1.00 98.31 99 ARG A C 1
ATOM 734 O O . ARG A 1 99 ? -1.392 -9.813 -4.562 1.00 98.31 99 ARG A O 1
ATOM 741 N N . GLN A 1 100 ? -3.425 -9.383 -3.709 1.00 98.31 100 GLN A N 1
ATOM 742 C CA . GLN A 1 100 ? -4.020 -8.935 -4.970 1.00 98.31 100 GLN A CA 1
ATOM 743 C C . GLN A 1 100 ? -3.320 -7.675 -5.507 1.00 98.31 100 GLN A C 1
ATOM 745 O O . GLN A 1 100 ? -2.995 -7.601 -6.694 1.00 98.31 100 GLN A O 1
ATOM 750 N N . ALA A 1 101 ? -3.028 -6.699 -4.640 1.00 98.19 101 ALA A N 1
ATOM 751 C CA . ALA A 1 101 ? -2.277 -5.505 -5.017 1.00 98.19 101 ALA A CA 1
ATOM 752 C C . ALA A 1 101 ? -0.846 -5.850 -5.458 1.00 98.19 101 ALA A C 1
ATOM 754 O O . ALA A 1 101 ? -0.387 -5.350 -6.482 1.00 98.19 101 ALA A O 1
ATOM 755 N N . LEU A 1 102 ? -0.157 -6.745 -4.742 1.00 98.31 102 LEU A N 1
ATOM 756 C CA . LEU A 1 102 ? 1.180 -7.224 -5.110 1.00 98.31 102 LEU A CA 1
ATOM 757 C C . LEU A 1 102 ? 1.190 -7.932 -6.470 1.00 98.31 102 LEU A C 1
ATOM 759 O O . LEU A 1 102 ? 2.121 -7.722 -7.241 1.00 98.31 102 LEU A O 1
ATOM 763 N N . ALA A 1 103 ? 0.156 -8.710 -6.800 1.00 98.06 103 ALA A N 1
ATOM 764 C CA . ALA A 1 103 ? 0.036 -9.347 -8.111 1.00 98.06 103 ALA A CA 1
ATOM 765 C C . ALA A 1 103 ? -0.084 -8.311 -9.245 1.00 98.06 103 ALA A C 1
ATOM 767 O O . ALA A 1 103 ? 0.586 -8.431 -10.270 1.00 98.06 103 ALA A O 1
ATOM 768 N N . ARG A 1 104 ? -0.879 -7.252 -9.039 1.00 97.94 104 ARG A N 1
ATOM 769 C CA . ARG A 1 104 ? -1.016 -6.129 -9.988 1.00 97.94 104 ARG A CA 1
ATOM 770 C C . ARG A 1 104 ? 0.278 -5.317 -10.115 1.00 97.94 104 ARG A C 1
ATOM 772 O O . ARG A 1 104 ? 0.659 -4.913 -11.212 1.00 97.94 104 ARG A O 1
ATOM 779 N N . ILE A 1 105 ? 0.985 -5.104 -9.004 1.00 97.75 105 ILE A N 1
ATOM 780 C CA . ILE A 1 105 ? 2.303 -4.453 -9.008 1.00 97.75 105 ILE A CA 1
ATOM 781 C C . ILE A 1 105 ? 3.297 -5.296 -9.811 1.00 97.75 105 ILE A C 1
ATOM 783 O O . ILE A 1 105 ? 3.980 -4.758 -10.680 1.00 97.75 105 ILE A O 1
ATOM 787 N N . ALA A 1 106 ? 3.328 -6.612 -9.585 1.00 96.94 106 ALA A N 1
ATOM 788 C CA . ALA A 1 106 ? 4.198 -7.526 -10.317 1.00 96.94 106 ALA A CA 1
ATOM 789 C C . ALA A 1 106 ? 3.918 -7.498 -11.825 1.00 96.94 106 ALA A C 1
ATOM 791 O O . ALA A 1 106 ? 4.861 -7.428 -12.608 1.00 96.94 106 ALA A O 1
ATOM 792 N N . SER A 1 107 ? 2.645 -7.477 -12.248 1.00 96.62 107 SER A N 1
ATOM 793 C CA . SER A 1 107 ? 2.312 -7.405 -13.677 1.00 96.62 107 SER A CA 1
ATOM 794 C C . SER A 1 107 ? 2.822 -6.130 -14.343 1.00 96.62 107 SER A C 1
ATOM 796 O O . SER A 1 107 ? 3.281 -6.185 -15.480 1.00 96.62 107 SER A O 1
ATOM 798 N N . VAL A 1 108 ? 2.790 -4.995 -13.635 1.00 96.56 108 VAL A N 1
ATOM 799 C CA . VAL A 1 108 ? 3.359 -3.742 -14.150 1.00 96.56 108 VAL A CA 1
ATOM 800 C C . VAL A 1 108 ? 4.883 -3.816 -14.164 1.00 96.56 108 VAL A C 1
ATOM 802 O O . VAL A 1 108 ? 5.495 -3.432 -15.150 1.00 96.56 108 VAL A O 1
ATOM 805 N N . PHE A 1 109 ? 5.507 -4.344 -13.108 1.00 95.00 109 PHE A N 1
ATOM 806 C CA . PHE A 1 109 ? 6.966 -4.416 -13.002 1.00 95.00 109 PHE A CA 1
ATOM 807 C C . PHE A 1 109 ? 7.598 -5.366 -14.022 1.00 95.00 109 PHE A C 1
ATOM 809 O O . PHE A 1 109 ? 8.684 -5.075 -14.506 1.00 95.00 109 PHE A O 1
ATOM 816 N N . HIS A 1 110 ? 6.922 -6.456 -14.389 1.00 92.31 110 HIS A N 1
ATOM 817 C CA . HIS A 1 110 ? 7.383 -7.367 -15.441 1.00 92.31 110 HIS A CA 1
ATOM 818 C C . HIS A 1 110 ? 7.380 -6.735 -16.841 1.00 92.31 110 HIS A C 1
ATOM 820 O O . HIS A 1 110 ? 8.067 -7.233 -17.729 1.00 92.31 110 HIS A O 1
ATOM 826 N N . ALA A 1 111 ? 6.596 -5.675 -17.051 1.00 88.56 111 ALA A N 1
ATOM 827 C CA . ALA A 1 111 ? 6.525 -4.959 -18.321 1.00 88.56 111 ALA A CA 1
ATOM 828 C C . ALA A 1 111 ? 7.567 -3.824 -18.443 1.00 88.56 111 ALA A C 1
ATOM 830 O O . ALA A 1 111 ? 7.621 -3.183 -19.493 1.00 88.56 111 ALA A O 1
ATOM 831 N N . LEU A 1 112 ? 8.359 -3.568 -17.388 1.00 85.00 112 LEU A N 1
ATOM 832 C CA . LEU A 1 112 ? 9.423 -2.550 -17.326 1.00 85.00 112 LEU A CA 1
ATOM 833 C C . LEU A 1 112 ? 10.800 -3.126 -17.682 1.00 85.00 112 LEU A C 1
ATOM 835 O O . LEU A 1 112 ? 11.565 -2.408 -18.365 1.00 85.00 112 LEU A O 1
#

Secondary structure (DSSP, 8-state):
-HHHHHHHHHHHHHHHHTTHHHHHHHHHHHHHHHHHTS--TTEEEEEEETTEEEEEEPTT--HHHHHHHHHHTT---EEETTTEEEE---TT--HHHHHHHHHHHHHHHTT-

Sequence (112 aa):
NPLACAVGVAAIEVLEEEKLDQKAMSLGKIFREAASAMPCRPLCQVRGKGLLNAVVFKEGFDAYAVCVALKDAGVLAKQTHGNIIRFAPPLVISEDELRQALARIASVFHAL